Protein AF-A0A5C7A2A0-F1 (afdb_monomer_lite)

Radius of gyration: 15.64 Å; chains: 1; bounding box: 30×32×44 Å

pLDDT: mean 90.05, std 11.16, range [40.03, 98.06]

Foldseek 3Di:
DQKDKDFAPPDDPVLVVLLVQQLPDPLPPPNVVSLVVSCVVVVHDPVVSVVSCVRMWMWGNPAAAPPPRHTDIDPHNNCVVVSVPQPHDHDPVVCVVVVNPPPRDD

Secondary structure (DSSP, 8-state):
--EEEEE-TT--HHHHHHHHHHHT---SS-HHHHHHHHHHHHT--HHHHHHHHTTEEEEEEEEE-TTT-PEEEES-GGGHHHHHH-S----HHHHHHTTT-S----

Sequence (106 aa):
MSLKLIFSPNADQSDIKLCEDYWAYEHDGRYVEHVEILCRQYYIDYHILFGVLAECQAYLDDVHCEYCGRPYKLDVPADMPYVRKQSSWFCEPCISFSGGQLTVGR

Organism: NCBI:txid45611

Structure (mmCIF, N/CA/C/O backbone):
data_AF-A0A5C7A2A0-F1
#
_entry.id   AF-A0A5C7A2A0-F1
#
loop_
_atom_site.group_PDB
_atom_site.id
_atom_site.type_symbol
_atom_site.label_atom_id
_atom_site.label_alt_id
_atom_site.label_comp_id
_atom_site.label_asym_id
_atom_site.label_entity_id
_atom_site.label_seq_id
_atom_site.pdbx_PDB_ins_code
_atom_site.Cartn_x
_atom_site.Cartn_y
_atom_site.Cartn_z
_atom_site.occupancy
_atom_site.B_iso_or_equiv
_atom_site.auth_seq_id
_atom_site.auth_comp_id
_atom_site.auth_asym_id
_atom_site.auth_atom_id
_atom_site.pdbx_PDB_model_num
ATOM 1 N N . MET A 1 1 ? 12.882 -4.905 5.093 1.00 54.16 1 MET A N 1
ATOM 2 C CA . MET A 1 1 ? 11.553 -4.495 4.600 1.00 54.16 1 MET A CA 1
ATOM 3 C C . MET A 1 1 ? 11.763 -3.779 3.284 1.00 54.16 1 MET A C 1
ATOM 5 O O . MET A 1 1 ? 12.500 -2.806 3.279 1.00 54.16 1 MET A O 1
ATOM 9 N N . SER A 1 2 ? 11.188 -4.294 2.197 1.00 85.69 2 SER A N 1
ATOM 10 C CA . SER A 1 2 ? 11.277 -3.696 0.854 1.00 85.69 2 SER A CA 1
ATOM 11 C C . SER A 1 2 ? 10.021 -2.900 0.469 1.00 85.69 2 SER A C 1
ATOM 13 O O . SER A 1 2 ? 9.834 -2.583 -0.697 1.00 85.69 2 SER A O 1
ATOM 15 N N . LEU A 1 3 ? 9.121 -2.646 1.425 1.00 92.56 3 LEU A N 1
ATOM 16 C CA . LEU A 1 3 ? 7.914 -1.848 1.225 1.00 92.56 3 LEU A CA 1
ATOM 17 C C . LEU A 1 3 ? 8.165 -0.430 1.735 1.00 92.56 3 LEU A C 1
ATOM 19 O O . LEU A 1 3 ? 8.595 -0.258 2.876 1.00 92.56 3 LEU A O 1
ATOM 23 N N . LYS A 1 4 ? 7.847 0.563 0.913 1.00 94.88 4 LYS A N 1
ATOM 24 C CA . LYS A 1 4 ? 7.920 1.979 1.246 1.00 94.88 4 LYS A CA 1
ATOM 25 C C . LYS A 1 4 ? 6.542 2.610 1.146 1.00 94.88 4 LYS A C 1
ATOM 27 O O . LYS A 1 4 ? 5.908 2.549 0.095 1.00 94.88 4 LYS A O 1
ATOM 32 N N . LEU A 1 5 ? 6.108 3.245 2.229 1.00 95.56 5 LEU A N 1
ATOM 33 C CA . LEU A 1 5 ? 4.855 3.992 2.280 1.00 95.56 5 LEU A CA 1
ATOM 34 C C . LEU A 1 5 ? 5.125 5.483 2.071 1.00 95.56 5 LEU A C 1
ATOM 36 O O . LEU A 1 5 ? 6.078 6.042 2.617 1.00 95.56 5 LEU A O 1
ATOM 40 N N . ILE A 1 6 ? 4.296 6.119 1.251 1.00 95.81 6 ILE A N 1
ATOM 41 C CA . ILE A 1 6 ? 4.283 7.561 1.012 1.00 95.81 6 ILE A CA 1
ATOM 42 C C . ILE A 1 6 ? 2.895 8.065 1.385 1.00 95.81 6 ILE A C 1
ATOM 44 O O . ILE A 1 6 ? 1.898 7.616 0.821 1.00 95.81 6 ILE A O 1
ATOM 48 N N . PHE A 1 7 ? 2.844 9.004 2.321 1.00 95.12 7 PHE A N 1
ATOM 49 C CA . PHE A 1 7 ? 1.601 9.564 2.840 1.00 95.12 7 PHE A CA 1
ATOM 50 C C . PHE A 1 7 ? 1.304 10.926 2.218 1.00 95.12 7 PHE A C 1
ATOM 52 O O . PHE A 1 7 ? 2.218 11.675 1.855 1.00 95.12 7 PHE A O 1
ATOM 59 N N . SER A 1 8 ? 0.019 11.251 2.125 1.00 94.00 8 SER A N 1
ATOM 60 C CA . SER A 1 8 ? -0.449 12.595 1.807 1.00 94.00 8 SER A CA 1
ATOM 61 C C . SER A 1 8 ? 0.103 13.617 2.814 1.00 94.00 8 SER A C 1
ATOM 63 O O . SER A 1 8 ? 0.174 13.314 4.006 1.00 94.00 8 SER A O 1
ATOM 65 N N . PRO A 1 9 ? 0.466 14.845 2.391 1.00 92.06 9 PRO A N 1
ATOM 66 C CA . PRO A 1 9 ? 0.971 15.881 3.299 1.00 92.06 9 PRO A CA 1
ATOM 67 C C . PRO A 1 9 ? 0.009 16.256 4.433 1.00 92.06 9 PRO A C 1
ATOM 69 O O . PRO A 1 9 ? 0.440 16.828 5.431 1.00 92.06 9 PRO A O 1
ATOM 72 N N . ASN A 1 10 ? -1.281 15.959 4.261 1.00 90.75 10 ASN A N 1
ATOM 73 C CA . ASN A 1 10 ? -2.338 16.263 5.221 1.00 90.75 10 ASN A CA 1
ATOM 74 C C . ASN A 1 10 ? -2.737 15.055 6.085 1.00 90.75 10 ASN A C 1
ATOM 76 O O . ASN A 1 10 ? -3.657 15.190 6.886 1.00 90.75 10 ASN A O 1
ATOM 80 N N . ALA A 1 11 ? -2.097 13.893 5.905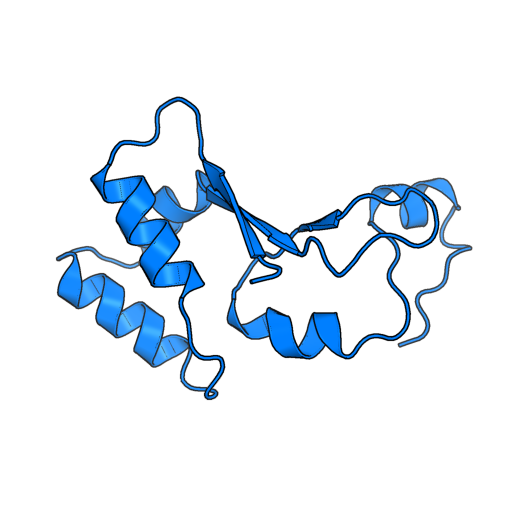 1.00 92.06 11 ALA A N 1
ATOM 81 C CA . ALA A 1 11 ? -2.422 12.694 6.666 1.00 92.06 11 ALA A CA 1
ATOM 82 C C . ALA A 1 11 ? -2.106 12.906 8.150 1.00 92.06 11 ALA A C 1
ATOM 84 O O . ALA A 1 11 ? -1.011 13.355 8.508 1.00 92.06 11 ALA A O 1
ATOM 85 N N . ASP A 1 12 ? -3.064 12.581 9.011 1.00 94.31 12 ASP A N 1
ATOM 86 C CA . ASP A 1 12 ? -2.855 12.646 10.448 1.00 94.31 12 ASP A CA 1
ATOM 87 C C . ASP A 1 12 ? -2.206 11.362 10.995 1.00 94.31 12 ASP A C 1
ATOM 89 O O . ASP A 1 12 ? -1.965 10.382 10.286 1.00 94.31 12 ASP A O 1
ATOM 93 N N . GLN A 1 13 ? -1.874 11.368 12.287 1.00 95.56 13 GLN A N 1
ATOM 94 C CA . GLN A 1 13 ? -1.183 10.240 12.910 1.00 95.56 13 GLN A CA 1
ATOM 95 C C . GLN A 1 13 ? -2.041 8.964 12.969 1.00 95.56 13 GLN A C 1
ATOM 97 O O . GLN A 1 13 ? -1.483 7.863 12.956 1.00 95.56 13 GLN A O 1
ATOM 102 N N . SER A 1 14 ? -3.368 9.094 13.061 1.00 93.94 14 SER A N 1
ATOM 103 C CA . SER A 1 14 ? -4.300 7.961 13.025 1.00 93.94 1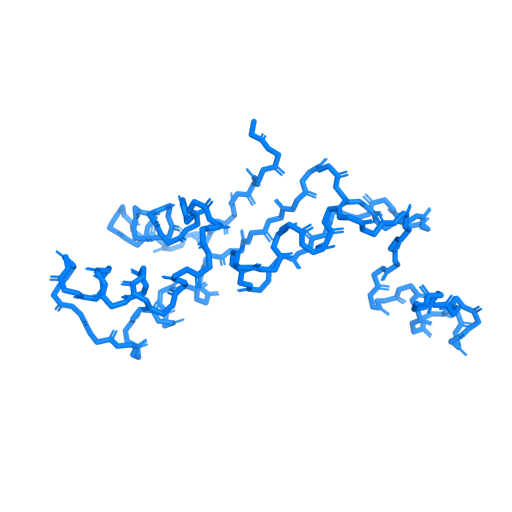4 SER A CA 1
ATOM 104 C C . SER A 1 14 ? -4.354 7.341 11.637 1.00 93.94 14 SER A C 1
ATOM 106 O O . SER A 1 14 ? -4.264 6.120 11.527 1.00 93.94 14 SER A O 1
ATOM 108 N N . ASP A 1 15 ? -4.429 8.169 10.600 1.00 95.12 15 ASP A N 1
ATOM 109 C CA . ASP A 1 15 ? -4.458 7.747 9.203 1.00 95.12 15 ASP A CA 1
ATOM 110 C C . ASP A 1 15 ? -3.163 7.034 8.816 1.00 95.12 15 ASP A C 1
ATOM 112 O O . ASP A 1 15 ? -3.196 5.950 8.230 1.00 95.12 15 ASP A O 1
ATOM 116 N N . ILE A 1 16 ? -2.015 7.599 9.211 1.00 96.44 16 ILE A N 1
ATOM 117 C CA . ILE A 1 16 ? -0.697 6.981 9.011 1.00 96.44 16 ILE A CA 1
ATOM 118 C C . ILE A 1 16 ? -0.667 5.592 9.647 1.00 96.44 16 ILE A C 1
ATOM 120 O O . ILE A 1 16 ? -0.295 4.623 8.986 1.00 96.44 16 ILE A O 1
ATOM 124 N N . LYS A 1 17 ? -1.109 5.475 10.903 1.00 97.12 17 LYS A N 1
ATOM 125 C CA . LYS A 1 17 ? -1.090 4.202 11.628 1.00 97.12 17 LYS A CA 1
ATOM 126 C C . LYS A 1 17 ? -2.044 3.170 11.020 1.00 97.12 17 LYS A C 1
ATOM 128 O O . LYS A 1 17 ? -1.675 2.008 10.884 1.00 97.12 17 LYS A O 1
ATOM 133 N N . LEU A 1 18 ? -3.245 3.587 10.615 1.00 97.19 18 LEU A N 1
ATOM 134 C CA . LEU A 1 18 ? -4.199 2.715 9.930 1.00 97.19 18 LEU A CA 1
ATOM 135 C C . LEU A 1 18 ? -3.611 2.168 8.625 1.00 97.19 18 LEU A C 1
ATOM 137 O O . LEU A 1 18 ? -3.751 0.983 8.325 1.00 97.19 18 LEU A O 1
ATOM 141 N N . CYS A 1 19 ? -2.922 3.019 7.866 1.00 96.75 19 CYS A N 1
ATOM 142 C CA . CYS A 1 19 ? -2.239 2.612 6.648 1.00 96.75 19 CYS A CA 1
ATOM 143 C C . CYS A 1 19 ? -1.092 1.636 6.934 1.00 96.75 19 CYS A C 1
ATOM 145 O O . CYS A 1 19 ? -0.982 0.620 6.253 1.00 96.75 19 CYS A O 1
ATOM 147 N N . GLU A 1 20 ? -0.254 1.907 7.936 1.00 96.56 20 GLU A N 1
ATOM 148 C CA . GLU A 1 20 ? 0.817 0.993 8.349 1.00 96.56 20 GLU A CA 1
ATOM 149 C C . GLU A 1 20 ? 0.263 -0.385 8.730 1.00 96.56 20 GLU A C 1
ATOM 151 O O . GLU A 1 20 ? 0.738 -1.389 8.201 1.00 96.56 20 GLU A O 1
ATOM 156 N N . ASP A 1 21 ? -0.785 -0.435 9.557 1.00 97.38 21 ASP A N 1
ATOM 157 C CA . ASP A 1 21 ? -1.440 -1.679 9.972 1.00 97.38 21 ASP A CA 1
ATOM 158 C C . ASP A 1 21 ? -2.073 -2.418 8.776 1.00 97.38 21 ASP A C 1
ATOM 160 O O . ASP A 1 21 ? -1.966 -3.641 8.663 1.00 97.38 21 ASP A O 1
ATOM 164 N N . TYR A 1 22 ? -2.683 -1.690 7.833 1.00 97.12 22 TYR A N 1
ATOM 165 C CA . TYR A 1 22 ? -3.196 -2.263 6.585 1.00 97.12 22 TYR A CA 1
ATOM 166 C C . TYR A 1 22 ? -2.094 -2.923 5.758 1.00 97.12 22 TYR A C 1
ATOM 168 O O . TYR A 1 22 ? -2.245 -4.069 5.323 1.00 97.12 22 TYR A O 1
ATOM 176 N N . TRP A 1 23 ? -0.965 -2.239 5.586 1.00 96.44 23 TRP A N 1
ATOM 177 C CA . TRP A 1 23 ? 0.171 -2.730 4.811 1.00 96.44 23 TRP A CA 1
ATOM 178 C C . TRP A 1 23 ? 1.019 -3.783 5.544 1.00 96.44 23 TRP A C 1
ATOM 180 O O . TRP A 1 23 ? 1.829 -4.449 4.897 1.00 96.44 23 TRP A O 1
ATOM 190 N N . ALA A 1 24 ? 0.803 -3.996 6.847 1.00 94.94 24 ALA A N 1
ATOM 191 C CA . ALA A 1 24 ? 1.448 -5.038 7.654 1.00 94.94 24 ALA A CA 1
ATOM 192 C C . ALA A 1 24 ? 0.851 -6.450 7.466 1.00 94.94 24 ALA A C 1
ATOM 194 O O . ALA A 1 24 ? 1.233 -7.374 8.182 1.00 94.94 24 ALA A O 1
ATOM 195 N N . TYR A 1 25 ? -0.075 -6.634 6.520 1.00 94.56 25 TYR A N 1
ATOM 196 C CA . TYR A 1 25 ? -0.688 -7.929 6.213 1.00 94.56 25 TYR A CA 1
ATOM 197 C C . TYR A 1 25 ? 0.357 -9.037 5.974 1.00 94.56 25 TYR A C 1
ATOM 199 O O . TYR A 1 25 ? 1.222 -8.917 5.109 1.00 94.56 25 TYR A O 1
ATOM 207 N N . GLU A 1 26 ? 0.228 -10.157 6.690 1.00 90.12 26 GLU A N 1
ATOM 208 C CA . GLU A 1 26 ? 1.219 -11.248 6.713 1.00 90.12 26 GLU A CA 1
ATOM 209 C C . GLU A 1 26 ? 1.220 -12.150 5.462 1.00 90.12 26 GLU A C 1
ATOM 211 O O . GLU A 1 26 ? 2.002 -13.096 5.373 1.00 90.12 26 GLU A O 1
ATOM 216 N N . HIS A 1 27 ? 0.374 -11.862 4.468 1.00 86.50 27 HIS A N 1
ATOM 217 C CA . HIS A 1 27 ? 0.263 -12.635 3.223 1.00 86.50 27 HIS A CA 1
ATOM 218 C C . HIS A 1 27 ? -0.116 -14.116 3.416 1.00 86.50 27 HIS A C 1
ATOM 220 O O . HIS A 1 27 ? 0.252 -14.971 2.609 1.00 86.50 27 HIS A O 1
ATOM 226 N N . ASP A 1 28 ? -0.899 -14.423 4.448 1.00 90.56 28 ASP A N 1
ATOM 227 C CA . ASP A 1 28 ? -1.315 -15.780 4.835 1.00 90.56 28 ASP A CA 1
ATOM 228 C C . ASP A 1 28 ? -2.567 -16.303 4.093 1.00 90.56 28 ASP A C 1
ATOM 230 O O . ASP A 1 28 ? -3.082 -17.381 4.389 1.00 90.56 28 ASP A O 1
ATOM 234 N N . GLY A 1 29 ? -3.062 -15.542 3.115 1.00 90.31 29 GLY A N 1
ATOM 235 C CA . GLY A 1 29 ? -4.259 -15.855 2.331 1.00 90.31 29 GLY A CA 1
ATOM 236 C C . GLY A 1 29 ? -5.571 -15.349 2.941 1.00 90.31 29 GLY A C 1
ATOM 237 O O . GLY A 1 29 ? -6.616 -15.494 2.309 1.00 90.31 29 GLY A O 1
ATOM 238 N N . ARG A 1 30 ? -5.545 -14.711 4.117 1.00 93.81 30 ARG A N 1
ATOM 239 C CA . ARG A 1 30 ? -6.733 -14.224 4.841 1.00 93.81 30 ARG A CA 1
ATOM 240 C C . ARG A 1 30 ? -6.910 -12.709 4.730 1.00 93.81 30 ARG A C 1
ATOM 242 O O . ARG A 1 30 ? -7.273 -12.031 5.684 1.00 93.81 30 ARG A O 1
ATOM 249 N N . TYR A 1 31 ? -6.698 -12.168 3.531 1.00 94.81 31 TYR A N 1
ATOM 250 C CA . TYR A 1 31 ? -6.761 -10.724 3.269 1.00 94.81 31 TYR A CA 1
ATOM 251 C C . TYR A 1 31 ? -8.104 -10.093 3.669 1.00 94.81 31 TYR A C 1
ATOM 253 O O . TYR A 1 31 ? -8.122 -9.035 4.287 1.00 94.81 31 TYR A O 1
ATOM 261 N N . VAL A 1 32 ? -9.228 -10.751 3.369 1.00 95.62 32 VAL A N 1
ATOM 262 C CA . VAL A 1 32 ? -10.559 -10.240 3.747 1.00 95.62 32 VAL A CA 1
ATOM 263 C C . VAL A 1 32 ? -10.703 -10.155 5.271 1.00 95.62 32 VAL A C 1
ATOM 265 O O . VAL A 1 32 ? -11.166 -9.140 5.782 1.00 95.62 32 VAL A O 1
ATOM 268 N N . GLU A 1 33 ? -10.234 -11.174 5.999 1.00 96.69 33 GLU A N 1
ATOM 269 C CA . GLU A 1 33 ? -10.251 -11.189 7.467 1.00 96.69 33 GLU A CA 1
ATOM 270 C C . GLU A 1 33 ? -9.374 -10.069 8.048 1.00 96.69 33 GLU A C 1
ATOM 272 O O . GLU A 1 33 ? -9.782 -9.396 8.992 1.00 96.69 33 GLU A O 1
ATOM 277 N N . HIS A 1 34 ? -8.201 -9.816 7.456 1.00 97.31 34 HIS A N 1
ATOM 278 C CA . HIS A 1 34 ? -7.324 -8.701 7.836 1.00 97.31 34 HIS A CA 1
ATOM 279 C C . HIS A 1 34 ? -8.041 -7.349 7.726 1.00 97.31 34 HIS A C 1
ATOM 281 O O . HIS A 1 34 ? -8.057 -6.576 8.683 1.00 97.31 34 HIS A O 1
ATOM 287 N N . VAL A 1 35 ? -8.715 -7.089 6.601 1.00 97.38 35 VAL A N 1
ATOM 288 C CA . VAL A 1 35 ? -9.507 -5.862 6.405 1.00 97.38 35 VAL A CA 1
ATOM 289 C C . VAL A 1 35 ? -10.640 -5.765 7.441 1.00 97.38 35 VAL A C 1
ATOM 291 O O . VAL A 1 35 ? -10.826 -4.717 8.059 1.00 97.38 35 VAL A O 1
ATOM 294 N N . GLU A 1 36 ? -11.362 -6.860 7.696 1.00 97.88 36 GLU A N 1
ATOM 295 C CA . GLU A 1 36 ? -12.431 -6.915 8.705 1.00 97.88 36 GLU A CA 1
ATOM 296 C C . GLU A 1 36 ? -11.934 -6.658 10.136 1.00 97.88 36 GLU A C 1
ATOM 298 O O . GLU A 1 36 ? -12.645 -6.068 10.958 1.00 97.88 36 GLU A O 1
ATOM 303 N N . ILE A 1 37 ? -10.735 -7.131 10.478 1.00 97.50 37 ILE A N 1
ATOM 304 C CA . ILE A 1 37 ? -10.101 -6.871 11.775 1.00 97.50 37 ILE A CA 1
ATOM 305 C C . ILE A 1 37 ? -9.786 -5.382 11.913 1.00 97.50 37 ILE A C 1
ATOM 307 O O . ILE A 1 37 ? -10.126 -4.802 12.944 1.00 97.50 37 ILE A O 1
ATOM 311 N N . LEU A 1 38 ? -9.228 -4.745 10.882 1.00 97.75 38 LEU A N 1
ATOM 312 C CA . LEU A 1 38 ? -8.899 -3.316 10.916 1.00 97.75 38 LEU A CA 1
ATOM 313 C C . LEU A 1 38 ? -10.142 -2.442 11.065 1.00 97.75 38 LEU A C 1
ATOM 315 O O . LEU A 1 38 ? -10.169 -1.574 11.937 1.00 97.75 38 LEU A O 1
ATOM 319 N N . CYS A 1 39 ? -11.202 -2.713 10.300 1.00 98.06 39 CYS A N 1
ATOM 320 C CA . CYS A 1 39 ? -12.474 -2.002 10.451 1.00 98.06 39 CYS A CA 1
ATOM 321 C C . CYS A 1 39 ? -12.999 -2.079 11.896 1.00 98.06 39 CYS A C 1
ATOM 323 O O . CYS A 1 39 ? -13.396 -1.067 12.475 1.00 98.06 39 CYS A O 1
ATOM 325 N N . ARG A 1 40 ? -12.932 -3.260 12.527 1.00 97.88 40 ARG A N 1
ATOM 326 C CA . ARG A 1 40 ? -13.343 -3.441 13.930 1.00 97.88 40 ARG A CA 1
ATOM 327 C C . ARG A 1 40 ? -12.410 -2.746 14.921 1.00 97.88 40 ARG A C 1
ATOM 3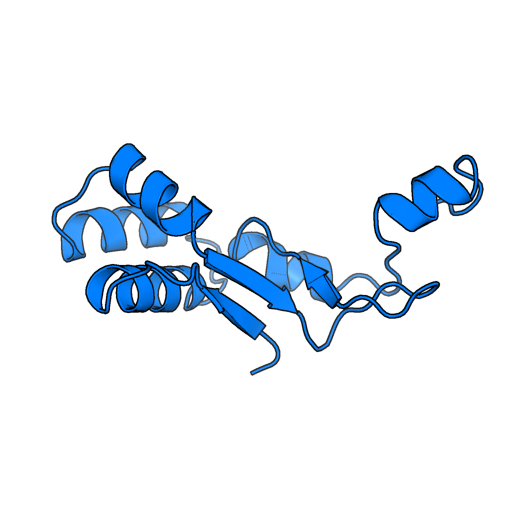29 O O . ARG A 1 40 ? -12.898 -2.121 15.856 1.00 97.88 40 ARG A O 1
ATOM 336 N N . GLN A 1 41 ? -11.096 -2.843 14.729 1.00 97.62 41 GLN A N 1
ATOM 337 C CA . GLN A 1 41 ? -10.083 -2.257 15.613 1.00 97.62 41 GLN A CA 1
ATOM 338 C C . GLN A 1 41 ? -10.163 -0.727 15.649 1.00 97.62 41 GLN A C 1
ATOM 340 O O . GLN A 1 41 ? -10.005 -0.127 16.712 1.00 97.62 41 GLN A O 1
ATOM 345 N N . TYR A 1 42 ? -10.419 -0.108 14.498 1.00 97.31 42 TYR A N 1
ATOM 346 C CA . TYR A 1 42 ? -10.490 1.344 14.345 1.00 97.31 42 TYR A CA 1
ATOM 347 C C . TYR A 1 42 ? -11.918 1.900 14.461 1.00 97.31 42 TYR A C 1
ATOM 349 O O . TYR A 1 42 ? -12.092 3.113 14.428 1.00 97.31 42 TYR A O 1
ATOM 357 N N . TYR A 1 43 ? -12.928 1.042 14.656 1.00 97.38 43 TYR A N 1
ATOM 358 C CA . TYR A 1 43 ? -14.349 1.413 14.725 1.00 97.38 43 TYR A CA 1
ATOM 359 C C . TYR A 1 43 ? -14.844 2.170 13.480 1.00 97.38 43 TYR A C 1
ATOM 361 O O . TYR A 1 43 ? -15.598 3.138 13.583 1.00 97.38 43 TYR A O 1
ATOM 369 N N . ILE A 1 44 ? -14.424 1.715 12.300 1.00 97.44 44 ILE A N 1
ATOM 370 C CA . ILE A 1 44 ? -14.753 2.310 10.999 1.00 97.44 44 ILE A CA 1
ATOM 371 C C . ILE A 1 44 ? -15.397 1.285 10.065 1.00 97.44 44 ILE A C 1
ATOM 373 O O . ILE A 1 44 ? -15.256 0.075 10.245 1.00 97.44 44 ILE A O 1
ATOM 377 N N . ASP A 1 45 ? -16.084 1.769 9.035 1.00 97.56 45 ASP A N 1
ATOM 378 C CA . ASP A 1 45 ? -16.555 0.936 7.929 1.00 97.56 45 ASP A CA 1
ATOM 379 C C . ASP A 1 45 ? -15.534 0.876 6.777 1.00 97.56 45 ASP A C 1
ATOM 381 O O . ASP A 1 45 ? -14.498 1.548 6.779 1.00 97.56 45 ASP A O 1
ATOM 385 N N . TYR A 1 46 ? -15.837 0.052 5.772 1.00 96.69 46 TYR A N 1
ATOM 386 C CA . TYR A 1 46 ? -14.995 -0.110 4.588 1.00 96.69 46 TYR A CA 1
ATOM 387 C C . TYR A 1 46 ? -14.819 1.183 3.787 1.00 96.69 46 TYR A C 1
ATOM 389 O O . TYR A 1 46 ? -13.747 1.413 3.237 1.00 96.69 46 TYR A O 1
ATOM 397 N N . HIS A 1 47 ? -15.853 2.023 3.694 1.00 96.88 47 HIS A N 1
ATOM 398 C CA . HIS A 1 47 ? -15.782 3.258 2.918 1.00 96.88 47 HIS A CA 1
ATOM 399 C C . HIS A 1 47 ? -14.786 4.230 3.555 1.00 96.88 47 HIS A C 1
ATOM 401 O O . HIS A 1 47 ? -13.959 4.808 2.853 1.00 96.88 47 HIS A O 1
ATOM 407 N N . ILE A 1 48 ? -14.827 4.375 4.881 1.00 96.31 48 ILE A N 1
ATOM 408 C CA . ILE A 1 48 ? -13.858 5.188 5.620 1.00 96.31 48 ILE A CA 1
ATOM 409 C C . ILE A 1 48 ? -12.453 4.601 5.463 1.00 96.31 48 ILE A C 1
ATOM 411 O O . ILE A 1 48 ? -11.538 5.339 5.110 1.00 96.31 48 ILE A O 1
ATOM 415 N N . LEU A 1 49 ? -12.287 3.283 5.643 1.00 96.69 49 LEU A N 1
ATOM 416 C CA . LEU A 1 49 ? -10.991 2.620 5.477 1.00 96.69 49 LEU A CA 1
ATOM 417 C C . LEU A 1 49 ? -10.378 2.913 4.101 1.00 96.69 49 LEU A C 1
ATOM 419 O O . LEU A 1 49 ? -9.265 3.421 4.023 1.00 96.69 49 LEU A O 1
ATOM 423 N N . PHE A 1 50 ? -11.097 2.632 3.012 1.00 95.25 50 PHE A N 1
ATOM 424 C CA . PHE A 1 50 ? -10.567 2.850 1.664 1.00 95.25 50 PHE A CA 1
ATOM 425 C C . PHE A 1 50 ? -10.414 4.335 1.311 1.00 95.25 50 PHE A C 1
ATOM 427 O O . PHE A 1 50 ? -9.556 4.669 0.496 1.00 95.25 50 PHE A O 1
ATOM 434 N N . GLY A 1 51 ? -11.182 5.224 1.947 1.00 95.06 51 GLY A N 1
ATOM 435 C CA . GLY A 1 51 ? -10.968 6.668 1.870 1.00 95.06 51 GLY A CA 1
ATOM 436 C C . GLY A 1 51 ? -9.610 7.082 2.439 1.00 95.06 51 GLY A C 1
ATOM 437 O O . GLY A 1 51 ? -8.879 7.815 1.781 1.00 95.06 51 GLY A O 1
ATOM 438 N N . VAL A 1 52 ? -9.232 6.551 3.606 1.00 94.25 52 VAL A N 1
ATOM 439 C CA . VAL A 1 52 ? -7.908 6.795 4.205 1.00 94.25 52 VAL A CA 1
ATOM 440 C C . VAL A 1 52 ? -6.801 6.163 3.358 1.00 94.25 52 VAL A C 1
ATOM 442 O O . VAL A 1 52 ? -5.792 6.803 3.067 1.00 94.25 52 VAL A O 1
ATOM 445 N N . LEU A 1 53 ? -6.995 4.924 2.897 1.00 95.44 53 LEU A N 1
ATOM 446 C CA . LEU A 1 53 ? -5.997 4.218 2.086 1.00 95.44 53 LEU A CA 1
ATOM 447 C C . LEU A 1 53 ? -5.722 4.899 0.738 1.00 95.44 53 LEU A C 1
ATOM 449 O O . LEU A 1 53 ? -4.621 4.762 0.214 1.00 95.44 53 LEU A O 1
ATOM 453 N N . ALA A 1 54 ? -6.668 5.665 0.186 1.00 93.38 54 ALA A N 1
ATOM 454 C CA . ALA A 1 54 ? -6.445 6.451 -1.030 1.00 93.38 54 ALA A CA 1
ATOM 455 C C . ALA A 1 54 ? -5.361 7.537 -0.857 1.00 93.38 54 ALA A C 1
ATOM 457 O O . ALA A 1 54 ? -4.703 7.917 -1.829 1.00 93.38 54 ALA A O 1
ATOM 458 N N . GLU A 1 55 ? -5.136 7.993 0.378 1.00 92.00 55 GLU A N 1
ATOM 459 C CA . GLU A 1 55 ? -4.132 8.997 0.748 1.00 92.00 55 GLU A CA 1
ATOM 460 C C . GLU A 1 55 ? -2.771 8.373 1.129 1.00 92.00 55 GLU A C 1
ATOM 462 O O . GLU A 1 55 ? -1.827 9.090 1.478 1.00 92.00 55 GLU A O 1
ATOM 467 N N . CYS A 1 56 ? -2.631 7.045 1.031 1.00 94.31 56 CYS A N 1
ATOM 468 C CA . CYS A 1 56 ? -1.387 6.317 1.264 1.00 94.31 56 CYS A CA 1
ATOM 469 C C . CYS A 1 56 ? -0.991 5.490 0.040 1.00 94.31 56 CYS A C 1
ATOM 471 O O . CYS A 1 56 ? -1.720 4.627 -0.439 1.00 94.31 56 CYS A O 1
ATOM 473 N N . GLN A 1 57 ? 0.215 5.725 -0.462 1.00 95.19 57 GLN A N 1
ATOM 474 C CA . GLN A 1 57 ? 0.769 4.979 -1.584 1.00 95.19 57 GLN A CA 1
ATOM 475 C C . GLN A 1 57 ? 1.847 4.023 -1.095 1.00 95.19 57 GLN A C 1
ATOM 477 O O . GLN A 1 57 ? 2.754 4.432 -0.372 1.00 95.19 57 GLN A O 1
ATOM 482 N N . ALA A 1 58 ? 1.795 2.777 -1.554 1.00 96.00 58 ALA A N 1
ATOM 483 C CA . ALA A 1 58 ? 2.817 1.786 -1.260 1.00 96.00 58 ALA A CA 1
ATOM 484 C C . ALA A 1 58 ? 3.650 1.455 -2.494 1.00 96.00 58 ALA A C 1
ATOM 486 O O . ALA A 1 58 ? 3.124 1.253 -3.590 1.00 96.00 58 ALA A O 1
ATOM 487 N N . TYR A 1 59 ? 4.958 1.363 -2.292 1.00 95.69 59 TYR A N 1
ATOM 488 C CA . TYR A 1 59 ? 5.928 1.032 -3.322 1.00 95.69 59 TYR A CA 1
ATOM 489 C C . TYR A 1 59 ? 6.813 -0.125 -2.875 1.00 95.69 59 TYR A C 1
ATOM 491 O O . TYR A 1 59 ? 7.200 -0.208 -1.709 1.00 95.69 59 TYR A O 1
ATOM 499 N N . LEU A 1 60 ? 7.149 -1.009 -3.807 1.00 93.81 60 LEU A N 1
ATOM 500 C CA . LEU A 1 60 ? 8.182 -2.018 -3.615 1.00 93.81 60 LEU A CA 1
ATOM 501 C C . LEU A 1 60 ? 9.521 -1.466 -4.090 1.00 93.81 60 LEU A C 1
ATOM 503 O O . LEU A 1 60 ? 9.729 -1.275 -5.285 1.00 93.81 60 LEU A O 1
ATOM 507 N N . ASP A 1 61 ? 10.431 -1.247 -3.148 1.00 89.81 61 ASP A N 1
ATOM 508 C CA . ASP A 1 61 ? 11.803 -0.804 -3.412 1.00 89.81 61 ASP A CA 1
ATOM 509 C C . ASP A 1 61 ? 12.695 -1.953 -3.923 1.00 89.81 61 ASP A C 1
ATOM 511 O O . ASP A 1 61 ? 13.866 -1.742 -4.209 1.00 89.81 61 ASP A O 1
ATOM 515 N N . ASP A 1 62 ? 12.189 -3.188 -4.004 1.00 91.62 62 ASP A N 1
ATOM 516 C CA . ASP A 1 62 ? 12.889 -4.350 -4.567 1.00 91.62 62 ASP A CA 1
ATOM 517 C C . ASP A 1 62 ? 12.371 -4.773 -5.949 1.00 91.62 62 ASP A C 1
ATOM 519 O O . ASP A 1 62 ? 12.985 -5.619 -6.597 1.00 91.62 62 ASP A O 1
ATOM 523 N N . VAL A 1 63 ? 11.288 -4.161 -6.434 1.00 92.81 63 VAL A N 1
ATOM 524 C CA . VAL A 1 63 ? 10.704 -4.446 -7.749 1.00 92.81 63 VAL A CA 1
ATOM 525 C C . VAL A 1 63 ? 10.663 -3.157 -8.553 1.00 92.81 63 VAL A C 1
ATOM 527 O O . VAL A 1 63 ? 9.978 -2.206 -8.186 1.00 92.81 63 VAL A O 1
ATOM 530 N N . HIS A 1 64 ? 11.377 -3.130 -9.676 1.00 93.62 64 HIS A N 1
ATOM 531 C CA . HIS A 1 64 ? 11.519 -1.931 -10.496 1.00 93.62 64 HIS A CA 1
ATOM 532 C C . HIS A 1 64 ? 11.216 -2.212 -11.956 1.00 93.62 64 HIS A C 1
ATOM 534 O O . HIS A 1 64 ? 11.406 -3.322 -12.445 1.00 93.62 64 HIS A O 1
ATOM 540 N N . CYS A 1 65 ? 10.756 -1.179 -12.657 1.00 93.56 65 CYS A N 1
ATOM 541 C CA . CYS A 1 65 ? 10.539 -1.248 -14.090 1.00 93.56 65 CYS A CA 1
ATOM 542 C C . CYS A 1 65 ? 11.888 -1.465 -14.772 1.00 93.56 65 CYS A C 1
ATOM 544 O O . CYS A 1 65 ? 12.785 -0.637 -14.610 1.00 93.56 65 CYS A O 1
ATOM 546 N N . GLU A 1 66 ? 12.020 -2.517 -15.576 1.00 92.31 66 GLU A N 1
ATOM 547 C CA . GLU A 1 66 ? 13.290 -2.835 -16.243 1.00 92.31 66 GLU A CA 1
ATOM 548 C C . GLU A 1 66 ? 13.764 -1.730 -17.189 1.00 92.31 66 GLU A C 1
ATOM 550 O O . GLU A 1 66 ? 14.958 -1.568 -17.420 1.00 92.31 66 GLU A O 1
ATOM 555 N N . TYR A 1 67 ? 12.830 -0.942 -17.724 1.00 91.38 67 TYR A N 1
ATOM 556 C CA . TYR A 1 67 ? 13.155 0.124 -18.662 1.00 91.38 67 TYR A CA 1
ATOM 557 C C . TYR A 1 67 ? 13.544 1.440 -17.975 1.00 91.38 67 TYR A C 1
ATOM 559 O O . TYR A 1 67 ? 14.552 2.046 -18.326 1.00 91.38 67 TYR A O 1
ATOM 567 N N . CYS A 1 68 ? 12.737 1.923 -17.022 1.00 93.50 68 CYS A N 1
ATOM 568 C CA . CYS A 1 68 ? 12.923 3.257 -16.428 1.00 93.50 68 CYS A CA 1
ATOM 569 C C . CYS A 1 68 ? 13.341 3.252 -14.953 1.00 93.50 68 CYS A C 1
ATOM 571 O O . CYS A 1 68 ? 13.497 4.324 -14.371 1.00 93.50 68 CYS A O 1
ATOM 573 N N . GLY A 1 69 ? 13.467 2.080 -14.328 1.00 92.94 69 GLY A N 1
ATOM 574 C CA . GLY A 1 69 ? 13.895 1.927 -12.936 1.00 92.94 69 GLY A CA 1
ATOM 575 C C . GLY A 1 69 ? 12.897 2.418 -11.885 1.00 92.94 69 GLY A C 1
ATOM 576 O O . GLY A 1 69 ? 13.226 2.432 -10.705 1.00 92.94 69 GLY A O 1
ATOM 577 N N . ARG A 1 70 ? 11.682 2.840 -12.266 1.00 93.25 70 ARG A N 1
ATOM 578 C CA . ARG A 1 70 ? 10.659 3.263 -11.292 1.00 93.25 70 ARG A CA 1
ATOM 579 C C . ARG A 1 70 ? 10.261 2.088 -10.392 1.00 93.25 70 ARG A C 1
ATOM 581 O O . ARG A 1 70 ? 10.087 1.002 -10.940 1.00 93.25 70 ARG A O 1
ATOM 588 N N . PRO A 1 71 ? 10.072 2.289 -9.077 1.00 94.12 71 PRO A N 1
ATOM 589 C CA . PRO A 1 71 ? 9.600 1.233 -8.186 1.00 94.12 71 PRO A CA 1
ATOM 590 C C . PRO A 1 71 ? 8.149 0.846 -8.501 1.00 94.12 71 PRO A C 1
ATOM 592 O O . PRO A 1 71 ? 7.365 1.668 -8.991 1.00 94.12 71 PRO A O 1
ATOM 595 N N . TYR A 1 72 ? 7.790 -0.404 -8.219 1.00 94.06 72 TYR A N 1
ATOM 596 C CA . TYR A 1 72 ? 6.436 -0.921 -8.415 1.00 94.06 72 TYR A CA 1
ATOM 597 C C . TYR A 1 72 ? 5.483 -0.294 -7.398 1.00 94.06 72 TYR A C 1
ATOM 599 O O . TYR A 1 72 ? 5.706 -0.418 -6.196 1.00 94.06 72 TYR A O 1
ATOM 607 N N . LYS A 1 73 ? 4.403 0.343 -7.863 1.00 94.00 73 LYS A N 1
ATOM 608 C CA . LYS A 1 73 ? 3.324 0.840 -6.996 1.00 94.00 73 LYS A CA 1
ATOM 609 C C . LYS A 1 73 ? 2.327 -0.289 -6.729 1.00 94.00 73 LYS A C 1
ATOM 611 O O . LYS A 1 73 ? 1.746 -0.808 -7.675 1.00 94.00 73 LYS A O 1
ATOM 616 N N . LEU A 1 74 ? 2.140 -0.662 -5.467 1.00 93.50 74 LEU A N 1
ATOM 617 C CA . LEU A 1 74 ? 1.160 -1.665 -5.052 1.00 93.50 74 LEU A CA 1
ATOM 618 C C . LEU A 1 74 ? -0.209 -1.030 -4.808 1.00 93.50 74 LEU A C 1
ATOM 620 O O . LEU A 1 74 ? -0.300 0.020 -4.174 1.00 93.50 74 LEU A O 1
ATOM 624 N N . ASP A 1 75 ? -1.257 -1.730 -5.239 1.00 91.81 75 ASP A N 1
ATOM 625 C CA . ASP A 1 75 ? -2.647 -1.349 -4.972 1.00 91.81 75 ASP A CA 1
ATOM 626 C C . ASP A 1 75 ? -3.200 -2.058 -3.724 1.00 91.81 75 ASP A C 1
ATOM 628 O O . ASP A 1 75 ? -3.879 -1.440 -2.905 1.00 91.81 75 ASP A O 1
ATOM 632 N N . VAL A 1 76 ? -2.865 -3.340 -3.527 1.00 93.38 76 VAL A N 1
ATOM 633 C CA . VAL A 1 76 ? -3.261 -4.123 -2.344 1.00 93.38 76 VAL A CA 1
ATOM 634 C C . VAL A 1 76 ? -2.088 -4.950 -1.801 1.00 93.38 76 VAL A C 1
ATOM 636 O O . VAL A 1 76 ? -1.262 -5.444 -2.576 1.00 93.38 76 VAL A O 1
ATOM 639 N N . PRO A 1 77 ? -1.991 -5.167 -0.476 1.00 94.19 77 PRO A N 1
ATOM 640 C CA . PRO A 1 77 ? -0.888 -5.928 0.109 1.00 94.19 77 PRO A CA 1
ATOM 641 C C . PRO A 1 77 ? -0.937 -7.412 -0.277 1.00 94.19 77 PRO A C 1
ATOM 643 O O . PRO A 1 77 ? 0.102 -8.066 -0.334 1.00 94.19 77 PRO A O 1
ATOM 646 N N . ALA A 1 78 ? -2.116 -7.958 -0.593 1.00 93.56 78 ALA A N 1
ATOM 647 C CA . ALA A 1 78 ? -2.267 -9.352 -1.007 1.00 93.56 78 ALA A CA 1
ATOM 648 C C . ALA A 1 78 ? -1.505 -9.707 -2.297 1.00 93.56 78 ALA A C 1
ATOM 650 O O . ALA A 1 78 ? -1.098 -10.857 -2.458 1.00 93.56 78 ALA A O 1
ATOM 651 N N . ASP A 1 79 ? -1.236 -8.728 -3.163 1.00 91.69 79 ASP A N 1
ATOM 652 C CA . ASP A 1 79 ? -0.549 -8.946 -4.439 1.00 91.69 79 ASP A CA 1
ATOM 653 C C . ASP A 1 79 ? 0.976 -9.005 -4.297 1.00 91.69 79 ASP A C 1
ATOM 655 O O . ASP A 1 79 ? 1.672 -9.474 -5.198 1.00 91.69 79 ASP A O 1
ATOM 659 N N . MET A 1 80 ? 1.525 -8.575 -3.158 1.00 92.06 80 MET A N 1
ATOM 660 C CA . MET A 1 80 ? 2.970 -8.458 -2.954 1.00 92.06 80 MET A CA 1
ATOM 661 C C . MET A 1 80 ? 3.749 -9.760 -3.233 1.00 92.06 80 MET A C 1
ATOM 663 O O . MET A 1 80 ? 4.763 -9.692 -3.936 1.00 92.06 80 MET A O 1
ATOM 667 N N . PRO A 1 81 ? 3.316 -10.954 -2.771 1.00 91.62 81 PRO A N 1
ATOM 668 C CA . PRO A 1 81 ? 4.018 -12.198 -3.083 1.00 91.62 81 PRO A CA 1
ATOM 669 C C . PRO A 1 81 ? 3.961 -12.555 -4.569 1.00 91.62 81 PRO A C 1
ATOM 671 O O . PRO A 1 81 ? 4.888 -13.176 -5.081 1.00 91.62 81 PRO A O 1
ATOM 674 N N . TYR A 1 82 ? 2.873 -12.202 -5.256 1.00 90.25 82 TYR A N 1
ATOM 675 C CA . TYR A 1 82 ? 2.724 -12.451 -6.685 1.00 90.25 82 TYR A CA 1
ATOM 676 C C . TYR A 1 82 ? 3.639 -11.531 -7.494 1.00 90.25 82 TYR A C 1
ATOM 678 O O . TYR A 1 82 ? 4.394 -12.013 -8.334 1.00 90.25 82 TYR A O 1
ATOM 686 N N . VAL A 1 83 ? 3.643 -10.231 -7.189 1.00 90.38 83 VAL A N 1
ATOM 687 C CA . VAL A 1 83 ? 4.502 -9.242 -7.856 1.00 90.38 83 VAL A CA 1
ATOM 688 C C . VAL A 1 83 ? 5.979 -9.604 -7.694 1.00 90.38 83 VAL A C 1
ATOM 690 O O . VAL A 1 83 ? 6.706 -9.644 -8.680 1.00 90.38 83 VAL A O 1
ATOM 693 N N . ARG A 1 84 ? 6.420 -9.976 -6.484 1.00 90.75 84 ARG A N 1
ATOM 694 C CA . ARG A 1 84 ? 7.817 -10.381 -6.230 1.00 90.75 84 ARG A CA 1
ATOM 695 C C . ARG A 1 84 ? 8.243 -11.684 -6.912 1.00 90.75 84 ARG A C 1
ATOM 697 O O . ARG A 1 84 ? 9.437 -11.934 -7.029 1.00 90.75 84 ARG A O 1
ATOM 704 N N . LYS A 1 85 ? 7.301 -12.539 -7.321 1.00 90.75 85 LYS A N 1
ATOM 705 C CA . LYS A 1 85 ? 7.610 -13.771 -8.067 1.00 90.75 85 LYS A CA 1
ATOM 706 C C . LYS A 1 85 ? 7.838 -13.516 -9.555 1.00 90.75 85 LYS A C 1
ATOM 708 O O . LYS A 1 85 ? 8.366 -14.399 -10.226 1.00 90.75 85 LYS A O 1
ATOM 713 N N . GLN A 1 86 ? 7.430 -12.360 -10.075 1.00 85.75 86 GLN A N 1
ATOM 714 C CA . GLN A 1 86 ? 7.658 -12.024 -11.475 1.00 85.75 86 GLN A CA 1
ATOM 715 C C . GLN A 1 86 ? 9.149 -11.772 -11.702 1.00 85.75 86 GLN A C 1
ATOM 717 O O . GLN A 1 86 ? 9.784 -11.029 -10.958 1.00 85.75 86 GLN A O 1
ATOM 722 N N . SER A 1 87 ? 9.709 -12.391 -12.740 1.00 79.75 87 SER A N 1
ATOM 723 C CA . SER A 1 87 ? 11.113 -12.197 -13.117 1.00 79.75 87 SER A CA 1
ATOM 724 C C . SER A 1 87 ? 11.382 -10.825 -13.732 1.00 79.75 87 SER A C 1
ATOM 726 O O . SER A 1 87 ? 12.516 -10.366 -13.695 1.00 79.75 87 SER A O 1
ATOM 728 N N . SER A 1 88 ? 10.350 -10.208 -14.313 1.00 86.50 88 SER A N 1
ATOM 729 C CA . SER A 1 88 ? 10.435 -8.974 -15.092 1.00 86.50 88 SER A CA 1
ATOM 730 C C . SER A 1 88 ? 9.152 -8.164 -14.961 1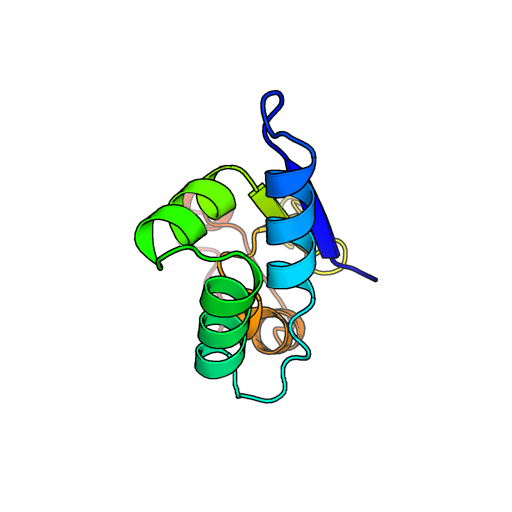.00 86.50 88 SER A C 1
ATOM 732 O O . SER A 1 88 ? 8.063 -8.737 -15.024 1.00 86.50 88 SER A O 1
ATOM 734 N N . TRP A 1 89 ? 9.263 -6.840 -14.864 1.00 90.50 89 TRP A N 1
ATOM 735 C CA . TRP A 1 89 ? 8.112 -5.937 -14.860 1.00 90.50 89 TRP A CA 1
ATOM 736 C C . TRP A 1 89 ? 8.409 -4.644 -15.626 1.00 90.50 89 TRP A C 1
ATOM 738 O O . TRP A 1 89 ? 9.503 -4.083 -15.549 1.00 90.50 89 TRP A O 1
ATOM 748 N N . PHE A 1 90 ? 7.398 -4.139 -16.335 1.00 91.12 90 PHE A N 1
ATOM 749 C CA . PHE A 1 90 ? 7.418 -2.837 -16.994 1.00 91.12 90 PHE A CA 1
ATOM 750 C C . PHE A 1 90 ? 6.255 -1.997 -16.479 1.00 91.12 90 PHE A C 1
ATOM 752 O O . PHE A 1 90 ? 5.124 -2.471 -16.400 1.00 91.12 90 PHE A O 1
ATOM 759 N N . CYS A 1 91 ? 6.518 -0.736 -16.144 1.00 91.25 91 CYS A N 1
ATOM 760 C CA . CYS A 1 91 ? 5.458 0.167 -15.719 1.00 91.25 91 CYS A CA 1
ATOM 761 C C . CYS A 1 91 ? 4.571 0.587 -16.899 1.00 91.25 91 CYS A C 1
ATOM 763 O O . CYS A 1 91 ? 5.038 0.702 -18.036 1.00 91.25 91 CYS A O 1
ATOM 765 N N . GLU A 1 92 ? 3.305 0.887 -16.606 1.00 88.81 92 GLU A N 1
ATOM 766 C CA . GLU A 1 92 ? 2.294 1.249 -17.606 1.00 88.81 92 GLU A CA 1
ATOM 767 C C . GLU A 1 92 ? 2.738 2.367 -18.575 1.00 88.81 92 GLU A C 1
ATOM 769 O O . GLU A 1 92 ? 2.572 2.209 -19.788 1.00 88.81 92 GLU A O 1
ATOM 774 N N . PRO A 1 93 ? 3.400 3.455 -18.117 1.00 88.81 93 PRO A N 1
ATOM 775 C CA . PRO A 1 93 ? 3.918 4.471 -19.031 1.00 88.81 93 PRO A CA 1
ATOM 776 C C . PRO A 1 93 ? 4.936 3.936 -20.045 1.00 88.81 93 PRO A C 1
ATOM 778 O O . PRO A 1 93 ? 4.949 4.389 -21.186 1.00 88.81 93 PRO A O 1
ATOM 781 N N . CYS A 1 94 ? 5.792 2.986 -19.657 1.00 90.00 94 CYS A N 1
ATOM 782 C CA . CYS A 1 94 ? 6.792 2.405 -20.555 1.00 90.00 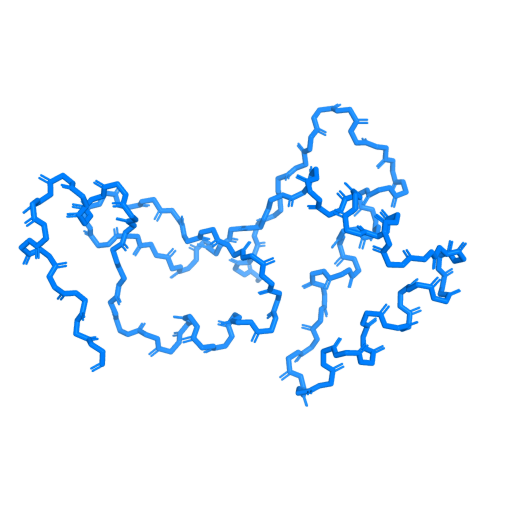94 CYS A CA 1
ATOM 783 C C . CYS A 1 94 ? 6.154 1.460 -21.573 1.00 90.00 94 CYS A C 1
ATOM 785 O O . CYS A 1 94 ? 6.515 1.506 -22.750 1.00 90.00 94 CYS A O 1
ATOM 787 N N . ILE A 1 95 ? 5.172 0.662 -21.147 1.00 86.19 95 ILE A N 1
ATOM 788 C CA . ILE A 1 95 ? 4.387 -0.195 -22.043 1.00 86.19 95 ILE A CA 1
ATOM 789 C C . ILE A 1 95 ? 3.694 0.675 -23.099 1.00 86.19 95 ILE A C 1
ATOM 791 O O . ILE A 1 95 ? 3.878 0.458 -24.300 1.00 86.19 95 ILE A O 1
ATOM 795 N N . SER A 1 96 ? 3.000 1.724 -22.655 1.00 85.19 96 SER A N 1
ATOM 796 C CA . SER A 1 96 ? 2.308 2.681 -23.521 1.00 85.19 96 SER A CA 1
ATOM 797 C C . SER A 1 96 ? 3.260 3.414 -24.476 1.00 85.19 96 SER A C 1
ATOM 799 O O . SER A 1 96 ? 2.987 3.503 -25.671 1.00 85.19 96 SER A O 1
ATOM 801 N N . PHE A 1 97 ? 4.407 3.898 -23.982 1.00 78.06 97 PHE A N 1
ATOM 802 C CA . PHE A 1 97 ? 5.414 4.593 -24.796 1.00 78.06 97 PHE A CA 1
ATOM 803 C C . PHE A 1 97 ? 6.011 3.700 -25.890 1.00 78.06 97 PHE A C 1
ATOM 805 O O . PHE A 1 97 ? 6.235 4.156 -27.007 1.00 78.06 97 PHE A O 1
ATOM 812 N N . SER A 1 98 ? 6.224 2.416 -25.596 1.00 70.12 98 SER A N 1
ATOM 813 C CA . SER A 1 98 ? 6.733 1.446 -26.572 1.00 70.12 98 SER A CA 1
ATOM 814 C C . SER A 1 98 ? 5.709 1.032 -27.639 1.00 70.12 98 SER A C 1
ATOM 816 O O . SER A 1 98 ? 5.984 0.136 -28.433 1.00 70.12 98 SER A O 1
ATOM 818 N N . GLY A 1 99 ? 4.502 1.613 -27.643 1.00 67.44 99 GLY A N 1
ATOM 819 C CA . GLY A 1 99 ? 3.418 1.187 -28.529 1.00 67.44 99 GLY A CA 1
ATOM 820 C C . GLY A 1 99 ? 3.009 -0.273 -28.307 1.00 67.44 99 GLY A C 1
ATOM 821 O O . GLY A 1 99 ? 2.604 -0.942 -29.253 1.00 67.44 99 GLY A O 1
ATOM 822 N N . GLY A 1 100 ? 3.173 -0.791 -27.082 1.00 62.97 100 GLY A N 1
ATOM 823 C CA . GLY A 1 100 ? 2.909 -2.192 -26.745 1.00 62.97 100 GLY A CA 1
ATOM 824 C C . GLY A 1 100 ? 3.981 -3.187 -27.209 1.00 62.97 100 GLY A C 1
ATOM 825 O O . GLY A 1 100 ? 3.757 -4.390 -27.117 1.00 62.97 100 GLY A O 1
ATOM 826 N N . GLN A 1 101 ? 5.140 -2.724 -27.696 1.00 62.91 101 GLN A N 1
ATOM 827 C CA . GLN A 1 101 ? 6.248 -3.611 -28.081 1.00 62.91 101 GLN A CA 1
ATOM 828 C C . GLN A 1 101 ? 6.926 -4.274 -26.877 1.00 62.91 101 GLN A C 1
ATOM 830 O O . GLN A 1 101 ? 7.463 -5.373 -27.008 1.00 62.91 101 GLN A O 1
ATOM 835 N N . LEU A 1 102 ? 6.881 -3.644 -25.701 1.00 65.81 102 LEU A N 1
ATOM 836 C CA . LEU A 1 102 ? 7.241 -4.286 -24.439 1.00 65.81 102 LEU A CA 1
ATOM 837 C C . LEU A 1 102 ? 6.095 -5.213 -24.015 1.00 65.81 102 LEU A C 1
ATOM 839 O O . LEU A 1 102 ? 5.246 -4.856 -23.200 1.00 65.81 102 LEU A O 1
ATOM 843 N N . THR A 1 103 ? 6.031 -6.403 -24.609 1.00 55.09 103 THR A N 1
ATOM 844 C CA . THR A 1 103 ? 5.080 -7.433 -24.190 1.00 55.09 103 THR A CA 1
ATOM 845 C C . THR A 1 103 ? 5.572 -8.062 -22.893 1.00 55.09 103 THR A C 1
ATOM 847 O O . THR A 1 103 ? 6.575 -8.775 -22.892 1.00 55.09 103 THR A O 1
ATOM 850 N N . VAL A 1 104 ? 4.860 -7.807 -21.793 1.00 54.88 104 VAL A N 1
ATOM 851 C CA . VAL A 1 104 ? 5.036 -8.534 -20.531 1.00 54.88 104 VAL A CA 1
ATOM 852 C C . VAL A 1 104 ? 4.713 -10.002 -20.811 1.00 54.88 104 VAL A C 1
ATOM 854 O O . VAL A 1 104 ? 3.557 -10.345 -21.067 1.00 54.88 104 VAL A O 1
ATOM 857 N N . GLY A 1 105 ? 5.736 -10.859 -20.836 1.00 50.38 105 GLY A N 1
ATOM 858 C CA . GLY A 1 105 ? 5.540 -12.305 -20.866 1.00 50.38 105 GLY A CA 1
ATOM 859 C C . GLY A 1 105 ? 4.771 -12.708 -19.613 1.00 50.38 105 GLY A C 1
ATOM 860 O O . GLY A 1 105 ? 5.297 -12.572 -18.512 1.00 50.38 105 GLY A O 1
ATOM 861 N N . ARG A 1 106 ? 3.506 -13.097 -19.791 1.00 40.03 106 ARG A N 1
ATOM 862 C CA . ARG A 1 106 ? 2.666 -13.682 -18.740 1.00 40.03 106 ARG A CA 1
ATOM 863 C C . ARG A 1 106 ? 3.118 -15.094 -18.404 1.00 40.03 106 ARG A C 1
ATOM 865 O O . ARG A 1 1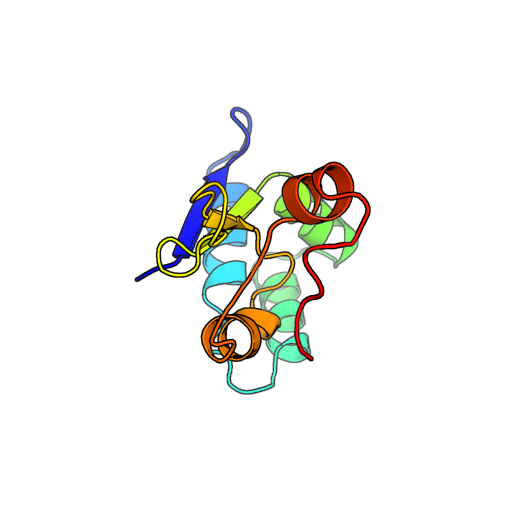06 ? 3.460 -15.827 -19.360 1.00 40.03 106 ARG A O 1
#